Protein 1TD4 (pdb70)

Nearest PDB structures (foldseek):
  1td0-assembly4_D  TM=9.969E-01  e=2.173E-18  Enterobacteria phage P21
  1tcz-assembly1_A  TM=9.604E-01  e=1.796E-12  Lambdavirus lambda
  8xqb-assembly1_N1  TM=9.511E-01  e=2.431E-12  Escherichia phage Lambda
  5mfd-assembly2_D  TM=9.592E-01  e=2.285E-11  Lambdavirus lambda
  8hdt-assembly1_G  TM=6.602E-01  e=2.700E-01  uncultured cyanophage

Radius of gyration: 12.51 Å; Cα contacts (8 Å, |Δi|>4): 257; chains: 1; bounding box: 32×28×31 Å

Secondary structure (P-SEA, 3-state):
cccccccccbbbbbbbbcccccccccbbbbbcccccccccccccccccccbbbccccccccccbbbbcbbbbcccccccccccaaaaaaccccccccccccc

CATH classification: 2.40.300.10

Sequence (102 aa):
VRIFAGNDPAHTATGSSGISSPTPALTPLMLDEATGKLVVWDGQKAGSAVGILVLPLEGTETALTYYKSGTFATEAIHWPEVDEHKKANAFAGSALSHAALP

B-factor: mean 27.98, std 18.08, range [12.95, 150.36]

Structure (mmCIF, N/CA/C/O backbone):
data_1TD4
#
_entry.id   1TD4
#
_cell.length_a   53.909
_cell.length_b   53.909
_cell.length_c   77.456
_cell.angle_alpha   90.00
_cell.angle_beta   90.00
_cell.angle_gamma   120.00
#
_symmetry.space_group_name_H-M   'H 3'
#
loop_
_entity.id
_entity.type
_entity.pdbx_description
1 polymer 'Head decoration protein'
2 water water
#
loop_
_atom_site.group_PDB
_atom_site.id
_atom_site.type_symbol
_atom_site.label_atom_id
_atom_site.label_alt_id
_atom_site.label_comp_id
_atom_site.label_asym_id
_atom_site.label_entity_id
_atom_site.label_seq_id
_atom_site.pdbx_PDB_ins_code
_atom_site.Cartn_x
_atom_site.Cartn_y
_atom_site.Cartn_z
_atom_site.occupancy
_atom_site.B_iso_or_equiv
_atom_site.auth_seq_id
_atom_site.auth_comp_id
_atom_site.auth_asym_id
_atom_site.auth_atom_id
_atom_site.pdbx_PDB_model_num
ATOM 1 N N . VAL A 1 13 ? 15.616 19.441 -12.288 1.00 42.17 12 VAL A N 1
ATOM 2 C CA . VAL A 1 13 ? 14.307 19.704 -11.721 1.00 45.57 12 VAL A CA 1
ATOM 3 C C . VAL A 1 13 ? 13.344 18.558 -12.043 1.00 43.49 12 VAL A C 1
ATOM 4 O O . VAL A 1 13 ? 12.125 18.749 -12.015 1.00 39.38 12 VAL A O 1
ATOM 8 N N . ARG A 1 14 ? 13.909 17.401 -12.340 1.00 39.21 13 ARG A N 1
ATOM 9 C CA . ARG A 1 14 ? 13.168 16.180 -12.633 1.00 32.78 13 ARG A CA 1
ATOM 10 C C . ARG A 1 14 ? 12.532 15.640 -11.359 1.00 29.37 13 ARG A C 1
ATOM 11 O O . ARG A 1 14 ? 13.216 15.541 -10.333 1.00 28.83 13 ARG A O 1
ATOM 19 N N . ILE A 1 15 ? 11.250 15.293 -11.415 1.00 21.97 14 ILE A N 1
ATOM 20 C CA . ILE A 1 15 ? 10.559 14.868 -10.190 1.00 22.14 14 ILE A CA 1
ATOM 21 C C . ILE A 1 15 ? 10.494 13.364 -10.048 1.00 21.99 14 ILE A C 1
ATOM 22 O O . ILE A 1 15 ? 10.412 12.796 -8.950 1.00 22.56 14 ILE A O 1
ATOM 27 N N . PHE A 1 16 ? 10.527 12.650 -11.187 1.00 25.45 15 PHE A N 1
ATOM 28 C CA . PHE A 1 16 ? 10.463 11.184 -11.138 1.00 26.58 15 PHE A CA 1
ATOM 29 C C . PHE A 1 16 ? 11.796 10.500 -11.425 1.00 26.83 15 PHE A C 1
ATOM 30 O O . PHE A 1 16 ? 12.607 10.999 -12.184 1.00 28.53 15 PHE A O 1
ATOM 38 N N . ALA A 1 17 ? 12.011 9.348 -10.806 1.00 23.60 16 ALA A N 1
ATOM 39 C CA . ALA A 1 17 ? 13.211 8.559 -10.931 1.00 23.09 16 ALA A CA 1
ATOM 40 C C . ALA A 1 17 ? 12.871 7.149 -11.415 1.00 24.00 16 ALA A C 1
ATOM 41 O O . ALA A 1 17 ? 13.601 6.196 -11.184 1.00 30.45 16 ALA A O 1
ATOM 43 N N . GLY A 1 18 ? 11.750 7.006 -12.101 1.00 24.94 17 GLY A N 1
ATOM 44 C CA . GLY A 1 18 ? 11.301 5.718 -12.627 1.00 22.89 17 GLY A CA 1
ATOM 45 C C . GLY A 1 18 ? 10.066 5.953 -13.503 1.00 27.15 17 GLY A C 1
ATOM 46 O O . GLY A 1 18 ? 9.443 7.031 -13.378 1.00 26.63 17 GLY A O 1
ATOM 47 N N . ASN A 1 19 ? 9.783 4.959 -14.354 1.00 25.45 18 ASN A N 1
ATOM 48 C CA . ASN A 1 19 ? 8.719 5.072 -15.329 1.00 27.31 18 ASN A CA 1
ATOM 49 C C . ASN A 1 19 ? 7.349 4.537 -14.924 1.00 27.73 18 ASN A C 1
ATOM 50 O O . ASN A 1 19 ? 6.395 4.667 -15.706 1.00 25.05 18 ASN A O 1
ATOM 55 N N . ASP A 1 20 ? 7.212 3.925 -13.751 1.00 21.70 19 ASP A N 1
ATOM 56 C CA . ASP A 1 20 ? 5.923 3.392 -13.344 1.00 20.65 19 ASP A CA 1
ATOM 57 C C . ASP A 1 20 ? 4.941 4.532 -13.171 1.00 17.89 19 ASP A C 1
ATOM 58 O O . ASP A 1 20 ? 5.258 5.611 -12.677 1.00 19.77 19 ASP A O 1
ATOM 63 N N . PRO A 1 21 ? 3.725 4.312 -13.635 1.00 20.19 20 PRO A N 1
ATOM 64 C CA . PRO A 1 21 ? 2.727 5.399 -13.594 1.00 18.92 20 PRO A CA 1
ATOM 65 C C . PRO A 1 21 ? 2.544 5.995 -12.210 1.00 18.51 20 PRO A C 1
ATOM 66 O O . PRO A 1 21 ? 2.491 5.258 -11.215 1.00 21.33 20 PRO A O 1
ATOM 70 N N . ALA A 1 22 ? 2.485 7.319 -12.200 1.00 18.30 21 ALA A N 1
ATOM 71 C CA . ALA A 1 22 ? 2.279 8.040 -10.953 1.00 17.07 21 ALA A CA 1
ATOM 72 C C . ALA A 1 22 ? 0.817 8.480 -10.862 1.00 17.52 21 ALA A C 1
ATOM 73 O O . ALA A 1 22 ? 0.438 9.546 -11.346 1.00 22.07 21 ALA A O 1
ATOM 75 N N . HIS A 1 23 ? -0.009 7.630 -10.232 1.00 17.43 22 HIS A N 1
ATOM 76 C CA . HIS A 1 23 ? -1.421 7.922 -10.115 1.00 15.22 22 HIS A CA 1
ATOM 77 C C . HIS A 1 23 ? -1.697 8.890 -8.958 1.00 17.46 22 HIS A C 1
ATOM 78 O O . HIS A 1 23 ? -0.936 8.827 -8.006 1.00 17.07 22 HIS A O 1
ATOM 85 N N . THR A 1 24 ? -2.752 9.682 -9.072 1.00 16.89 23 THR A N 1
ATOM 86 C CA . THR A 1 24 ? -3.139 10.589 -7.995 1.00 18.24 23 THR A CA 1
ATOM 87 C C . THR A 1 24 ? -4.454 10.184 -7.353 1.00 16.64 23 THR A C 1
ATOM 88 O O . THR A 1 24 ? -5.238 9.387 -7.906 1.00 21.45 23 THR A O 1
ATOM 92 N N . ALA A 1 25 ? -4.696 10.722 -6.157 1.00 16.12 24 ALA A N 1
ATOM 93 C CA . ALA A 1 25 ? -5.900 10.414 -5.385 1.00 16.71 24 ALA A CA 1
ATOM 94 C C . ALA A 1 25 ? -6.307 11.671 -4.610 1.00 18.36 24 ALA A C 1
ATOM 95 O O . ALA A 1 25 ? -5.482 12.557 -4.458 1.00 17.97 24 ALA A O 1
ATOM 97 N N . THR A 1 26 ? -7.539 11.725 -4.153 1.00 17.24 25 THR A N 1
ATOM 98 C CA . THR A 1 26 ? -7.906 12.849 -3.289 1.00 15.46 25 THR A CA 1
ATOM 99 C C . THR A 1 26 ? -8.224 12.262 -1.921 1.00 17.33 25 THR A C 1
ATOM 100 O O . THR A 1 26 ? -8.535 11.062 -1.748 1.00 18.01 25 THR A O 1
ATOM 104 N N . GLY A 1 27 ? -8.139 13.126 -0.928 1.00 15.49 26 GLY A N 1
ATOM 105 C CA . GLY A 1 27 ? -8.289 12.706 0.470 1.00 15.38 26 GLY A CA 1
ATOM 106 C C . GLY A 1 27 ? -8.668 13.929 1.293 1.00 15.55 26 GLY A C 1
ATOM 107 O O . GLY A 1 27 ? -8.552 15.082 0.844 1.00 17.60 26 GLY A O 1
ATOM 108 N N . SER A 1 28 ? -9.136 13.659 2.504 1.00 13.74 27 SER A N 1
ATOM 109 C CA . SER A 1 28 ? -9.506 14.717 3.438 1.00 13.37 27 SER A CA 1
ATOM 110 C C . SER A 1 28 ? -8.245 15.283 4.079 1.00 14.05 27 SER A C 1
ATOM 111 O O . SER A 1 28 ? -7.379 14.516 4.546 1.00 16.21 27 SER A O 1
ATOM 116 N N . SER A 1 29 ? -8.121 16.601 4.098 1.00 15.30 28 SER A N 1
ATOM 117 C CA . SER A 1 29 ? -6.910 17.255 4.573 1.00 14.23 28 SER A CA 1
ATOM 118 C C . SER A 1 29 ? -7.052 17.748 6.006 1.00 14.19 28 SER A C 1
ATOM 119 O O . SER A 1 29 ? -8.055 18.385 6.340 1.00 17.45 28 SER A O 1
ATOM 122 N N . GLY A 1 30 ? -6.034 17.492 6.833 1.00 15.63 29 GLY A N 1
ATOM 123 C CA . GLY A 1 30 ? -5.936 18.115 8.143 1.00 17.14 29 GLY A CA 1
ATOM 124 C C . GLY A 1 30 ? -4.857 19.182 8.203 1.00 15.86 29 GLY A C 1
ATOM 125 O O . GLY A 1 30 ? -4.475 19.632 9.268 1.00 19.10 29 GLY A O 1
ATOM 126 N N . ILE A 1 31 ? -4.325 19.624 7.073 1.00 16.94 30 ILE A N 1
ATOM 127 C CA . ILE A 1 31 ? -3.232 20.588 7.001 1.00 17.89 30 ILE A CA 1
ATOM 128 C C . ILE A 1 31 ? -3.779 21.992 7.188 1.00 18.61 30 ILE A C 1
ATOM 129 O O . ILE A 1 31 ? -4.731 22.364 6.457 1.00 18.62 30 ILE A O 1
ATOM 134 N N . SER A 1 32 ? -3.186 22.749 8.125 1.00 17.73 31 SER A N 1
ATOM 135 C CA . SER A 1 32 ? -3.759 24.068 8.401 1.00 19.36 31 SER A CA 1
ATOM 136 C C . SER A 1 32 ? -2.801 25.231 8.142 1.00 19.73 31 SER A C 1
ATOM 137 O O . SER A 1 32 ? -3.069 26.318 8.629 1.00 22.47 31 SER A O 1
ATOM 140 N N . SER A 1 33 ? -1.719 24.958 7.402 1.00 19.11 32 SER A N 1
ATOM 141 C CA . SER A 1 33 ? -0.800 26.017 7.036 1.00 18.37 32 SER A CA 1
ATOM 142 C C . SER A 1 33 ? -0.271 25.751 5.629 1.00 15.94 32 SER A C 1
ATOM 143 O O . SER A 1 33 ? -0.355 24.620 5.166 1.00 17.45 32 SER A O 1
ATOM 146 N N . PRO A 1 34 ? 0.254 26.770 4.960 1.00 19.30 33 PRO A N 1
ATOM 147 C CA . PRO A 1 34 ? 0.803 26.552 3.616 1.00 18.48 33 PRO A CA 1
ATOM 148 C C . PRO A 1 34 ? 1.843 25.440 3.575 1.00 19.19 33 PRO A C 1
ATOM 149 O O . PRO A 1 34 ? 2.699 25.301 4.440 1.00 18.79 33 PRO A O 1
ATOM 153 N N . THR A 1 35 ? 1.714 24.627 2.537 1.00 17.96 34 THR A N 1
ATOM 154 C CA . THR A 1 35 ? 2.530 23.410 2.427 1.00 16.40 34 THR A CA 1
ATOM 155 C C . THR A 1 35 ? 2.911 23.229 0.961 1.00 17.87 34 THR A C 1
ATOM 156 O O . THR A 1 35 ? 2.042 23.279 0.075 1.00 20.44 34 THR A O 1
ATOM 162 N N . PRO A 1 36 ? 4.165 23.024 0.630 1.00 21.58 35 PRO A N 1
ATOM 163 C CA . PRO A 1 36 ? 4.499 22.986 -0.816 1.00 20.47 35 PRO A CA 1
ATOM 164 C C . PRO A 1 36 ? 4.194 21.635 -1.445 1.00 22.98 35 PRO A C 1
ATOM 165 O O . PRO A 1 36 ? 4.035 20.584 -0.797 1.00 18.05 35 PRO A O 1
ATOM 169 N N . ALA A 1 37 ? 4.100 21.657 -2.780 1.00 23.15 36 ALA A N 1
ATOM 170 C CA . ALA A 1 37 ? 3.981 20.377 -3.487 1.00 21.76 36 ALA A CA 1
ATOM 171 C C . ALA A 1 37 ? 5.154 19.464 -3.195 1.00 20.48 36 ALA A C 1
ATOM 172 O O . ALA A 1 37 ? 6.249 19.905 -2.841 1.00 22.57 36 ALA A O 1
ATOM 174 N N . LEU A 1 38 ? 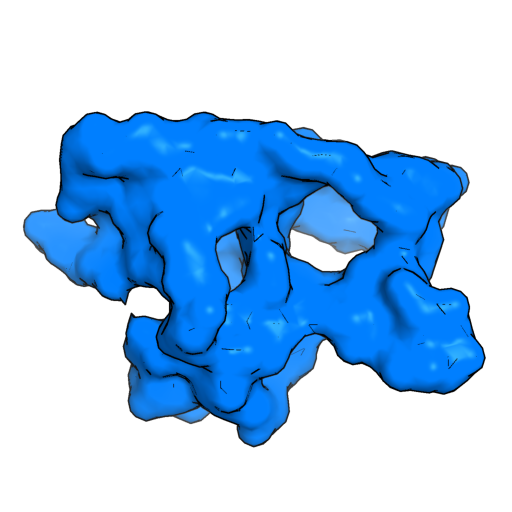4.998 18.171 -3.374 1.00 17.21 37 LEU A N 1
ATOM 175 C CA . LEU A 1 38 ? 5.991 17.127 -3.192 1.00 17.09 37 LEU A CA 1
ATOM 176 C C . LEU A 1 38 ? 6.350 16.971 -1.720 1.00 17.19 37 LEU A C 1
ATOM 177 O O . LEU A 1 38 ? 7.435 16.470 -1.401 1.00 19.34 37 LEU A O 1
ATOM 182 N N . THR A 1 39 ? 5.439 17.361 -0.826 1.00 14.74 38 THR A N 1
ATOM 183 C CA . THR A 1 39 ? 5.554 17.041 0.592 1.00 16.68 38 THR A CA 1
ATOM 184 C C . THR A 1 39 ? 4.994 15.674 0.946 1.00 15.11 38 THR A C 1
ATOM 185 O O . THR A 1 39 ? 3.827 15.410 0.626 1.00 16.03 38 THR A O 1
ATOM 189 N N . PRO A 1 40 ? 5.722 14.767 1.597 1.00 14.85 39 PRO A N 1
ATOM 190 C CA . PRO A 1 40 ? 5.131 13.502 2.025 1.00 14.54 39 PRO A CA 1
ATOM 191 C C . PRO A 1 40 ? 4.068 13.723 3.117 1.00 14.89 39 PRO A C 1
ATOM 192 O O . PRO A 1 40 ? 4.179 14.587 3.999 1.00 15.87 39 PRO A O 1
ATOM 196 N N . LEU A 1 41 ? 3.008 12.925 3.050 1.00 14.79 40 LEU A N 1
ATOM 197 C CA . LEU A 1 41 ? 1.849 12.961 3.915 1.00 13.78 40 LEU A CA 1
ATOM 198 C C . LEU A 1 41 ? 1.696 11.682 4.739 1.00 13.80 40 LEU A C 1
ATOM 199 O O . LEU A 1 41 ? 2.140 10.621 4.256 1.00 14.68 40 LEU A O 1
ATOM 204 N N . MET A 1 42 ? 1.092 11.820 5.918 1.00 14.94 41 MET A N 1
ATOM 205 C CA . MET A 1 42 ? 0.774 10.697 6.796 1.00 13.79 41 MET A CA 1
ATOM 206 C C . MET A 1 42 ? -0.656 10.837 7.280 1.00 14.05 41 MET A C 1
ATOM 207 O O . MET A 1 42 ? -1.210 11.942 7.143 1.00 15.82 41 MET A O 1
ATOM 213 N N . LEU A 1 43 ? -1.218 9.784 7.858 1.00 15.31 42 LEU A N 1
ATOM 214 C CA . LEU A 1 43 ? -2.533 9.948 8.467 1.00 14.70 42 LEU A CA 1
ATOM 215 C C . LEU A 1 43 ? -2.407 10.439 9.910 1.00 16.59 42 LEU A C 1
ATOM 216 O O . LEU A 1 43 ? -1.483 10.022 10.605 1.00 19.96 42 LEU A O 1
ATOM 221 N N . ASP A 1 44 ? -3.318 11.306 10.306 1.00 19.07 43 ASP A N 1
ATOM 222 C CA . ASP A 1 44 ? -3.443 11.692 11.710 1.00 20.31 43 ASP A CA 1
ATOM 223 C C . ASP A 1 44 ? -4.445 10.752 12.369 1.00 25.37 43 ASP A C 1
ATOM 224 O O . ASP A 1 44 ? -5.627 10.799 12.006 1.00 26.93 43 ASP A O 1
ATOM 229 N N . GLU A 1 45 ? -4.107 9.877 13.300 1.00 29.99 44 GLU A N 1
ATOM 230 C CA . GLU A 1 45 ? -5.061 8.824 13.719 1.00 33.21 44 GLU A CA 1
ATOM 231 C C . GLU A 1 45 ? -6.286 9.355 14.463 1.00 38.53 44 GLU A C 1
ATOM 232 O O . GLU A 1 45 ? -7.391 8.781 14.359 1.00 37.63 44 GLU A O 1
ATOM 242 N N . ALA A 1 46 ? -6.132 10.445 15.200 1.00 35.42 45 ALA A N 1
ATOM 243 C CA . ALA A 1 46 ? -7.175 11.135 15.951 1.00 37.80 45 ALA A CA 1
ATOM 244 C C . ALA A 1 46 ? -8.301 11.645 15.060 1.00 36.53 45 ALA A C 1
ATOM 245 O O . ALA A 1 46 ? -9.456 11.654 15.464 1.00 48.76 45 ALA A O 1
ATOM 247 N N . THR A 1 47 ? -7.999 12.061 13.829 1.00 26.03 46 THR A N 1
ATOM 248 C CA . THR A 1 47 ? -9.019 12.679 12.998 1.00 22.53 46 THR A CA 1
ATOM 249 C C . THR A 1 47 ? -9.264 11.871 11.733 1.00 21.37 46 THR A C 1
ATOM 250 O O . THR A 1 47 ? -10.303 11.978 11.094 1.00 26.79 46 THR A O 1
ATOM 254 N N . GLY A 1 48 ? -8.275 11.081 11.348 1.00 20.11 47 GLY A N 1
ATOM 255 C CA . GLY A 1 48 ? -8.348 10.350 10.099 1.00 18.97 47 GLY A CA 1
ATOM 256 C C . GLY A 1 48 ? -7.917 11.168 8.888 1.00 18.97 47 GLY A C 1
ATOM 257 O O . GLY A 1 48 ? -7.974 10.697 7.744 1.00 19.24 47 GLY A O 1
ATOM 258 N N . LYS A 1 49 ? -7.514 12.416 9.132 1.00 16.52 48 LYS A N 1
ATOM 259 C CA . LYS A 1 49 ? -7.155 13.300 8.022 1.00 14.72 48 LYS A CA 1
ATOM 260 C C . LYS A 1 49 ? -5.708 13.169 7.644 1.00 13.71 48 LYS A C 1
ATOM 261 O O . LYS A 1 49 ? -4.837 12.651 8.372 1.00 17.31 48 LYS A O 1
ATOM 267 N N . LEU A 1 50 ? -5.383 13.641 6.439 1.00 15.65 49 LEU A N 1
ATOM 268 C CA . LEU A 1 50 ? -4.007 13.638 5.973 1.00 13.47 49 LEU A CA 1
ATOM 269 C C . LEU A 1 50 ? -3.256 14.888 6.423 1.00 15.25 49 LEU A C 1
ATOM 270 O O . LEU A 1 50 ? -3.769 16.003 6.256 1.00 17.44 49 LEU A O 1
ATOM 275 N N . VAL A 1 51 ? -2.048 14.663 6.977 1.00 14.19 50 VAL A N 1
ATOM 276 C CA . VAL A 1 51 ? -1.231 15.781 7.437 1.00 14.75 50 VAL A CA 1
ATOM 277 C C . VAL A 1 51 ? 0.182 15.567 6.932 1.00 14.21 50 VAL A C 1
ATOM 278 O O . VAL A 1 51 ? 0.487 14.530 6.304 1.00 15.60 50 VAL A O 1
ATOM 282 N N . VAL A 1 52 ? 1.066 16.519 7.217 1.00 14.99 51 VAL A N 1
ATOM 283 C CA . VAL A 1 52 ? 2.462 16.342 6.807 1.00 15.51 51 VAL A CA 1
ATOM 284 C C . VAL A 1 52 ? 3.083 15.162 7.545 1.00 15.64 51 VAL A C 1
ATOM 285 O O . VAL A 1 52 ? 2.944 15.060 8.774 1.00 17.85 51 VAL A O 1
ATOM 289 N N . TRP A 1 53 ? 3.780 14.291 6.824 1.00 16.28 52 TRP A N 1
ATOM 290 C CA . TRP A 1 53 ? 4.574 13.209 7.426 1.00 17.85 52 TRP A CA 1
ATOM 291 C C . TRP A 1 53 ? 5.644 13.776 8.363 1.00 16.48 52 TRP A C 1
ATOM 292 O O . TRP A 1 53 ? 6.402 14.652 7.936 1.00 19.98 52 TRP A O 1
ATOM 303 N N . ASP A 1 54 ? 5.702 13.296 9.595 1.00 16.75 53 ASP A N 1
ATOM 304 C CA . ASP A 1 54 ? 6.602 13.913 10.594 1.00 19.03 53 ASP A CA 1
ATOM 305 C C . ASP A 1 54 ? 7.980 13.284 10.627 1.00 18.24 53 ASP A C 1
ATOM 306 O O . ASP A 1 54 ? 8.857 13.712 11.402 1.00 18.71 53 ASP A O 1
ATOM 311 N N . GLY A 1 55 ? 8.192 12.256 9.817 1.00 17.96 54 GLY A N 1
ATOM 312 C CA . GLY A 1 55 ? 9.461 11.559 9.802 1.00 17.96 54 GLY A CA 1
ATOM 313 C C . GLY A 1 55 ? 9.600 10.532 10.910 1.00 18.82 54 GLY A C 1
ATOM 314 O O . GLY A 1 55 ? 10.635 9.874 10.980 1.00 26.89 54 GLY A O 1
ATOM 315 N N . GLN A 1 56 ? 8.626 10.308 11.790 1.00 20.59 55 GLN A N 1
ATOM 316 C CA . GLN A 1 56 ? 8.938 9.489 12.980 1.00 21.68 55 GLN A CA 1
ATOM 317 C C . GLN A 1 56 ? 9.045 7.998 12.703 1.00 23.98 55 GLN A C 1
ATOM 318 O O . GLN A 1 56 ? 9.759 7.258 13.403 1.00 21.41 55 GLN A O 1
ATOM 324 N N . LYS A 1 57 ? 8.311 7.540 11.691 1.00 21.53 56 LYS A N 1
ATOM 325 C CA . LYS A 1 57 ? 8.242 6.132 11.346 1.00 19.36 56 LYS A CA 1
ATOM 326 C C . LYS A 1 57 ? 8.340 5.889 9.8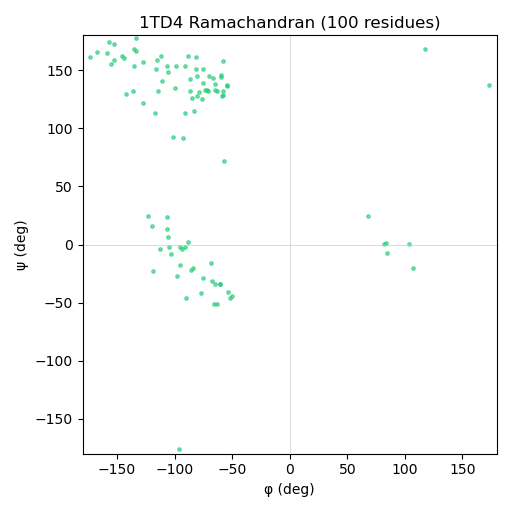42 1.00 17.39 56 LYS A C 1
ATOM 327 O O . LYS A 1 57 ? 7.661 6.525 9.034 1.00 19.07 56 LYS A O 1
ATOM 333 N N . ALA A 1 58 ? 9.213 4.926 9.526 1.00 17.31 57 ALA A N 1
ATOM 334 C CA . ALA A 1 58 ? 9.204 4.398 8.168 1.00 16.61 57 ALA A CA 1
ATOM 335 C C . ALA A 1 58 ? 7.845 3.809 7.848 1.00 14.75 57 ALA A C 1
ATOM 336 O O . ALA A 1 58 ? 7.182 3.188 8.695 1.00 16.30 57 ALA A O 1
ATOM 338 N N . GLY A 1 59 ? 7.419 3.941 6.577 1.00 14.98 58 GLY A N 1
ATOM 339 C CA . GLY A 1 59 ? 6.206 3.268 6.119 1.00 15.52 58 GLY A CA 1
ATOM 340 C C . GLY A 1 59 ? 4.958 4.063 6.441 1.00 16.00 58 GLY A C 1
ATOM 341 O O . GLY A 1 59 ? 3.875 3.655 5.980 1.00 18.40 58 GLY A O 1
ATOM 342 N N . SER A 1 60 ? 5.034 5.157 7.192 1.00 15.65 59 SER A N 1
ATOM 343 C CA . SER A 1 60 ? 3.804 5.862 7.558 1.00 15.49 59 SER A CA 1
ATOM 344 C C . SER A 1 60 ? 3.531 7.014 6.584 1.00 16.40 59 SER A C 1
ATOM 345 O O . SER A 1 60 ? 2.496 7.726 6.694 1.00 15.21 59 SER A O 1
ATOM 349 N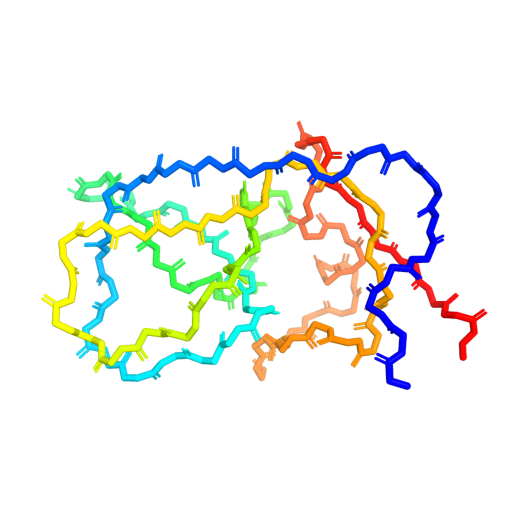 N . ALA A 1 61 ? 4.421 7.254 5.611 1.00 15.42 60 ALA A N 1
ATOM 350 C CA . ALA A 1 61 ? 4.125 8.268 4.570 1.00 15.09 60 ALA A CA 1
ATOM 351 C C . ALA A 1 61 ? 3.255 7.565 3.521 1.00 14.46 60 ALA A C 1
ATOM 352 O O . ALA A 1 61 ? 3.732 6.628 2.868 1.00 15.99 60 ALA A O 1
ATOM 354 N N . VAL A 1 62 ? 2.018 8.003 3.392 1.00 15.26 61 VAL A N 1
ATOM 355 C CA . VAL A 1 62 ? 1.045 7.322 2.539 1.00 14.58 61 VAL A CA 1
ATOM 356 C C . VAL A 1 62 ? 0.766 8.029 1.220 1.00 15.87 61 VAL A C 1
ATOM 357 O O . VAL A 1 62 ? -0.008 7.532 0.394 1.00 18.88 61 VAL A O 1
ATOM 361 N N . GLY A 1 63 ? 1.394 9.188 1.028 1.00 17.31 62 GLY A N 1
ATOM 362 C CA . GLY A 1 63 ? 1.101 9.975 -0.156 1.00 16.10 62 GLY A CA 1
ATOM 363 C C . GLY A 1 63 ? 2.141 11.058 -0.307 1.00 14.07 62 GLY A C 1
ATOM 364 O O . GLY A 1 63 ? 2.902 11.359 0.613 1.00 15.09 62 GLY A O 1
ATOM 365 N N . ILE A 1 64 ? 2.183 11.669 -1.486 1.00 14.58 63 ILE A N 1
ATOM 366 C CA . ILE A 1 64 ? 3.011 12.841 -1.717 1.00 13.95 63 ILE A CA 1
ATOM 367 C C . ILE A 1 64 ? 2.135 13.936 -2.302 1.00 15.01 63 ILE A C 1
ATOM 368 O O . ILE A 1 64 ? 1.466 13.778 -3.322 1.00 18.41 63 ILE A O 1
ATOM 373 N N . LEU A 1 65 ? 2.066 15.079 -1.641 1.00 15.40 64 LEU A N 1
ATOM 374 C CA . LEU A 1 65 ? 1.165 16.151 -2.099 1.00 14.59 64 LEU A CA 1
ATOM 375 C C . LEU A 1 65 ? 1.459 16.581 -3.534 1.00 17.96 64 LEU A C 1
ATOM 376 O O . LEU A 1 65 ? 2.632 16.790 -3.869 1.00 19.48 64 LEU A O 1
ATOM 381 N N . VAL A 1 66 ? 0.447 16.706 -4.406 1.00 19.96 65 VAL A N 1
ATOM 382 C CA . VAL A 1 66 ? 0.562 17.075 -5.811 1.00 21.34 65 VAL A CA 1
ATOM 383 C C . VAL A 1 66 ? 0.467 18.601 -6.001 1.00 23.50 65 VAL A C 1
ATOM 384 O O . VAL A 1 66 ? 1.262 19.132 -6.755 1.00 31.65 65 VAL A O 1
ATOM 388 N N . LEU A 1 67 ? -0.503 19.226 -5.341 1.00 27.62 66 LEU A N 1
ATOM 389 C CA . LEU A 1 67 ? -0.706 20.676 -5.450 1.00 24.73 66 LEU A CA 1
ATOM 390 C C . LEU A 1 67 ? -0.363 21.391 -4.153 1.00 26.65 66 LEU A C 1
ATOM 391 O O . LEU A 1 67 ? -0.661 20.874 -3.074 1.00 30.42 66 LEU A O 1
ATOM 396 N N . PRO A 1 68 ? 0.260 22.565 -4.168 1.00 25.57 67 PRO A N 1
ATOM 397 C CA . PRO A 1 68 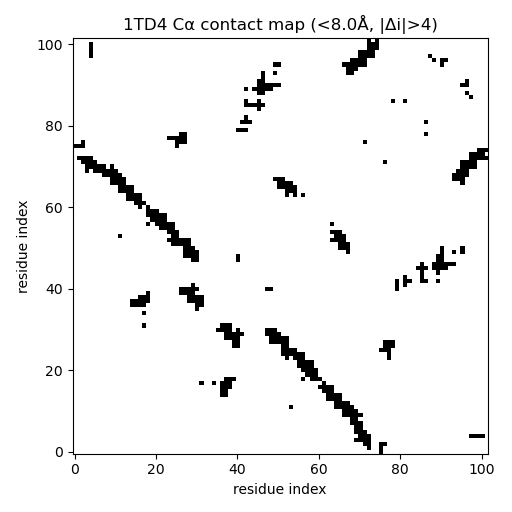? 0.572 23.277 -2.918 1.00 26.42 67 PRO A CA 1
ATOM 398 C C . PRO A 1 68 ? -0.728 23.562 -2.172 1.00 23.94 67 PRO A C 1
ATOM 399 O O . PRO A 1 68 ? -1.721 23.824 -2.844 1.00 29.40 67 PRO A O 1
ATOM 403 N N . LEU A 1 69 ? -0.708 23.507 -0.848 1.00 22.04 68 LEU A N 1
ATOM 404 C CA . LEU A 1 69 ? -1.869 23.937 -0.112 1.00 21.99 68 LEU A CA 1
ATOM 405 C C . LEU A 1 69 ? -1.600 25.289 0.563 1.00 21.71 68 LEU A C 1
ATOM 406 O O . LEU A 1 69 ? -0.465 25.608 0.863 1.00 21.43 68 LEU A O 1
ATOM 411 N N . GLU A 1 70 ? -2.676 26.018 0.791 1.00 24.52 69 GLU A N 1
ATOM 412 C CA . GLU A 1 70 ? -2.646 27.271 1.534 1.00 26.25 69 GLU A CA 1
ATOM 413 C C . GLU A 1 70 ? -2.995 27.040 2.997 1.00 29.88 69 GLU A C 1
ATOM 414 O O . GLU A 1 70 ? -2.764 27.871 3.866 1.00 25.62 69 GLU A O 1
ATOM 420 N N . GLY A 1 71 ? -3.598 25.871 3.231 1.00 26.41 70 GLY A N 1
ATOM 421 C CA . GLY A 1 71 ? -3.933 25.573 4.612 1.00 24.69 70 GLY A CA 1
ATOM 422 C C . GLY A 1 71 ? -5.405 25.768 4.891 1.00 25.22 70 GLY A C 1
ATOM 423 O O . GLY A 1 71 ? -5.821 25.538 6.026 1.00 28.59 70 GLY A O 1
ATOM 424 N N . THR A 1 72 ? -6.221 26.158 3.911 1.00 26.28 71 THR A N 1
ATOM 425 C CA . THR A 1 72 ? -7.658 26.280 4.165 1.00 26.38 71 THR A CA 1
ATOM 426 C C . THR A 1 72 ? -8.483 25.134 3.597 1.00 27.87 71 THR A C 1
ATOM 427 O O . THR A 1 72 ? -9.690 25.037 3.852 1.00 31.67 71 THR A O 1
ATOM 431 N N . GLU A 1 73 ? -7.849 24.271 2.805 1.00 27.26 72 GLU A N 1
ATOM 432 C CA . GLU A 1 73 ? -8.567 23.266 2.025 1.00 22.31 72 GLU A CA 1
ATOM 433 C C . GLU A 1 73 ? -9.080 22.106 2.844 1.00 21.18 72 GLU A C 1
ATOM 434 O O . GLU A 1 73 ? -8.365 21.616 3.726 1.00 24.10 72 GLU A O 1
ATOM 440 N N . THR A 1 74 ? -10.302 21.666 2.539 1.00 22.08 73 THR A N 1
ATOM 441 C CA . THR A 1 74 ? -10.814 20.469 3.244 1.00 21.33 73 THR A CA 1
ATOM 442 C C . THR A 1 74 ? -10.316 19.238 2.500 1.00 17.54 73 THR A C 1
ATOM 443 O O . THR A 1 74 ? -10.230 18.161 3.104 1.00 20.62 73 THR A O 1
ATOM 447 N N . ALA A 1 75 ? -9.947 19.337 1.216 1.00 17.99 74 ALA A N 1
ATOM 448 C CA . ALA A 1 75 ? -9.464 18.135 0.515 1.00 17.12 74 ALA A CA 1
ATOM 449 C C . ALA A 1 75 ? -8.115 18.420 -0.122 1.00 18.77 74 ALA A C 1
ATOM 450 O O . ALA A 1 75 ? -7.856 19.609 -0.373 1.00 21.40 74 ALA A O 1
ATOM 452 N N . LEU A 1 76 ? -7.355 17.368 -0.368 1.00 16.56 75 LEU A N 1
ATOM 453 C CA . LEU A 1 76 ? -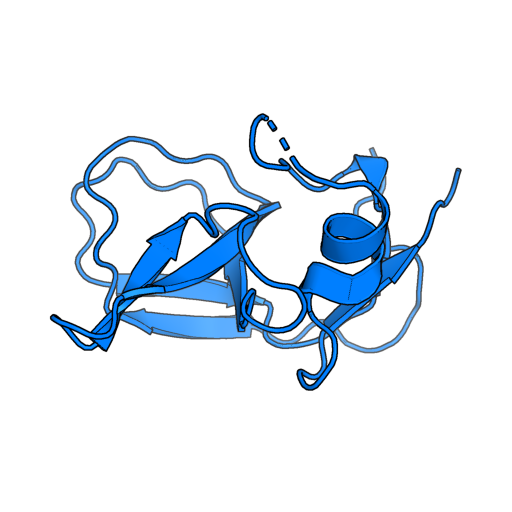6.085 17.590 -1.087 1.00 15.54 75 LEU A CA 1
ATOM 454 C C . LEU A 1 76 ? -5.945 16.510 -2.156 1.00 18.58 75 LEU A C 1
ATOM 455 O O . LEU A 1 76 ? -6.662 15.510 -2.109 1.00 17.99 75 LEU A O 1
ATOM 460 N N . THR A 1 77 ? -4.974 16.727 -3.036 1.00 14.89 76 THR A N 1
ATOM 461 C CA . THR A 1 77 ? -4.643 15.750 -4.056 1.00 15.23 76 THR A CA 1
ATOM 462 C C . THR A 1 77 ? -3.239 15.230 -3.789 1.00 15.23 76 THR A C 1
ATOM 463 O O . THR A 1 77 ? -2.366 16.085 -3.546 1.00 17.76 76 THR A O 1
ATOM 467 N N . TYR A 1 78 ? -3.101 13.909 -3.823 1.00 15.07 77 TYR A N 1
ATOM 468 C CA . TYR A 1 78 ? -1.785 13.312 -3.569 1.00 14.06 77 TYR A CA 1
ATOM 469 C C . TYR A 1 78 ? -1.459 12.213 -4.571 1.00 14.98 77 TYR A C 1
ATOM 470 O O . TYR A 1 78 ? -2.305 11.569 -5.142 1.00 16.33 77 TYR A O 1
ATOM 479 N N . TYR A 1 79 ? -0.173 11.990 -4.785 1.00 14.22 78 TYR A N 1
ATOM 480 C CA . TYR A 1 79 ? 0.275 10.826 -5.535 1.00 13.56 78 TYR A CA 1
ATOM 481 C C . TYR A 1 79 ? 0.105 9.574 -4.673 1.00 15.25 78 TYR A C 1
ATOM 482 O O . TYR A 1 79 ? 0.560 9.626 -3.508 1.00 15.79 78 TYR A O 1
ATOM 491 N N . LYS A 1 80 ? -0.466 8.540 -5.266 1.00 16.34 79 LYS A N 1
ATOM 492 C CA . LYS A 1 80 ? -0.635 7.274 -4.554 1.00 13.59 79 LYS A CA 1
ATOM 493 C C . LYS A 1 80 ? 0.275 6.225 -5.212 1.00 17.04 79 LYS A C 1
ATOM 494 O O . LYS A 1 80 ? 0.356 5.095 -4.740 1.00 17.17 79 LYS A O 1
ATOM 500 N N . SER A 1 81 ? 0.964 6.571 -6.290 1.00 15.22 80 SER A N 1
ATOM 501 C CA . 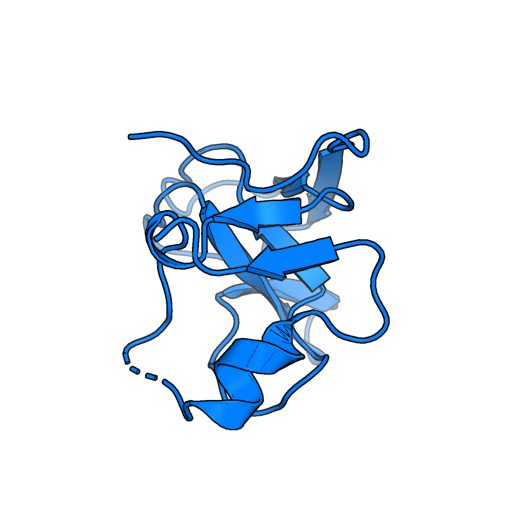SER A 1 81 ? 1.923 5.638 -6.875 1.00 16.13 80 SER A CA 1
ATOM 502 C C . SER A 1 81 ? 3.020 6.421 -7.603 1.00 15.40 80 SER A C 1
ATOM 503 O O . SER A 1 81 ? 2.887 7.644 -7.741 1.00 16.53 80 SER A O 1
ATOM 506 N N . GLY A 1 82 ? 4.038 5.677 -8.048 1.00 14.81 81 GLY A N 1
ATOM 507 C CA . GLY A 1 82 ? 5.138 6.252 -8.781 1.00 16.49 81 GLY A CA 1
ATOM 508 C C . GLY A 1 82 ? 6.487 6.114 -8.068 1.00 15.98 81 GLY A C 1
ATOM 509 O O . GLY A 1 82 ? 6.542 5.762 -6.873 1.00 17.29 81 GLY A O 1
ATOM 510 N N . THR A 1 83 ? 7.563 6.410 -8.799 1.00 14.77 82 THR A N 1
ATOM 511 C CA . THR A 1 83 ? 8.917 6.406 -8.275 1.00 16.11 82 THR A CA 1
ATOM 512 C C . THR A 1 83 ? 9.479 7.826 -8.356 1.00 16.35 82 THR A C 1
ATOM 513 O O . THR A 1 83 ? 9.616 8.306 -9.499 1.00 22.87 82 THR A O 1
ATOM 517 N N . PHE A 1 84 ? 9.715 8.463 -7.226 1.00 16.13 83 PHE A N 1
ATOM 518 C CA . PHE A 1 84 ? 10.109 9.877 -7.194 1.00 16.77 83 PHE A CA 1
ATOM 519 C C . PHE A 1 84 ? 11.595 10.086 -7.035 1.00 17.57 83 PHE A C 1
ATOM 520 O O . PHE A 1 84 ? 12.278 9.212 -6.480 1.00 16.35 83 PHE A O 1
ATOM 528 N N . ALA A 1 85 ? 12.116 11.223 -7.512 1.00 16.48 84 ALA A N 1
ATOM 529 C CA . ALA A 1 85 ? 13.505 11.573 -7.257 1.00 17.90 84 ALA A CA 1
ATOM 530 C C . ALA A 1 85 ? 13.612 12.074 -5.819 1.00 17.32 84 ALA A C 1
ATOM 531 O O . ALA A 1 85 ? 12.887 12.995 -5.440 1.00 18.31 84 ALA A O 1
ATOM 533 N N . THR A 1 86 ? 14.516 11.439 -5.082 1.00 17.78 85 THR A N 1
ATOM 534 C CA . THR A 1 86 ? 14.665 11.755 -3.656 1.00 19.33 85 THR A CA 1
ATOM 535 C C . THR A 1 86 ? 14.829 13.261 -3.452 1.00 19.36 85 THR A C 1
ATOM 536 O O . THR A 1 86 ? 14.183 13.789 -2.567 1.00 21.36 85 THR A O 1
ATOM 540 N N . GLU A 1 87 ? 15.695 13.880 -4.276 1.00 20.89 86 GLU A N 1
ATOM 541 C CA . GLU A 1 87 ? 15.995 15.293 -4.098 1.00 22.14 86 GLU A CA 1
ATOM 542 C C . GLU A 1 87 ? 14.824 16.206 -4.408 1.00 21.64 86 GLU A C 1
ATOM 543 O O . GLU A 1 87 ? 14.843 17.398 -4.032 1.00 23.87 86 GLU A O 1
ATOM 549 N N . ALA A 1 88 ? 13.817 15.691 -5.092 1.00 21.47 87 ALA A N 1
ATOM 550 C CA . ALA A 1 88 ? 12.681 16.563 -5.469 1.00 20.90 87 ALA A CA 1
ATOM 551 C C . ALA A 1 88 ? 11.665 16.688 -4.334 1.00 19.27 87 ALA A C 1
ATOM 552 O O . ALA A 1 88 ? 10.839 17.609 -4.302 1.00 20.23 87 ALA A O 1
ATOM 554 N N . ILE A 1 89 ? 11.722 15.730 -3.420 1.00 19.17 88 ILE A N 1
ATOM 555 C CA . ILE A 1 89 ? 10.700 15.675 -2.357 1.00 19.01 88 ILE A CA 1
ATOM 556 C C . ILE A 1 89 ? 11.045 16.673 -1.269 1.00 19.01 88 ILE A C 1
ATOM 557 O O . ILE A 1 89 ? 12.244 16.893 -0.998 1.00 19.50 88 ILE A O 1
ATOM 562 N N . HIS A 1 90 ? 10.043 17.297 -0.658 1.00 18.38 89 HIS A N 1
ATOM 563 C CA . HIS A 1 90 ? 10.292 18.237 0.441 1.00 18.83 89 HIS A CA 1
ATOM 564 C C . HIS A 1 90 ? 10.209 17.467 1.760 1.00 17.95 89 HIS A C 1
ATOM 565 O O . HIS A 1 90 ? 9.145 17.271 2.351 1.00 19.52 89 HIS A O 1
ATOM 572 N N . TRP A 1 91 ? 11.363 16.987 2.178 1.00 18.76 90 TRP A N 1
ATOM 573 C CA . TRP A 1 91 ? 11.435 16.155 3.370 1.00 18.92 90 TRP A CA 1
ATOM 574 C C . TRP A 1 91 ? 11.305 16.948 4.666 1.00 18.75 90 TRP A C 1
ATOM 575 O O . TRP A 1 91 ? 11.691 18.107 4.721 1.00 21.62 90 TRP A O 1
ATOM 586 N N . PRO A 1 92 ? 10.781 16.334 5.726 1.00 21.09 91 PRO A N 1
ATOM 587 C CA . PRO A 1 92 ? 10.733 17.057 7.001 1.00 23.48 91 PRO A CA 1
ATOM 588 C C . PRO A 1 92 ? 12.157 17.213 7.564 1.00 27.38 91 PRO A C 1
ATOM 589 O O . PRO A 1 92 ? 13.047 16.373 7.413 1.00 26.09 91 PRO A O 1
ATOM 593 N N . GLU A 1 93 ? 12.395 18.336 8.216 1.00 27.71 92 GLU A N 1
ATOM 594 C CA . GLU A 1 93 ? 13.650 18.580 8.889 1.00 29.89 92 GLU A CA 1
ATOM 595 C C . GLU A 1 93 ? 13.912 17.474 9.900 1.00 25.03 92 GLU A C 1
ATOM 596 O O . GLU A 1 93 ? 12.894 17.035 10.442 1.00 28.63 92 GLU A O 1
ATOM 608 N N . VAL A 1 95 ? 14.723 14.357 9.564 1.00 24.24 94 VAL A N 1
ATOM 609 C CA . VAL A 1 95 ? 14.415 12.978 9.261 1.00 23.32 94 VAL A CA 1
ATOM 610 C C . VAL A 1 95 ? 15.647 12.074 9.213 1.00 23.31 94 VAL A C 1
ATOM 611 O O . VAL A 1 95 ? 16.720 12.338 8.700 1.00 24.90 94 VAL A O 1
ATOM 615 N N . ASP A 1 96 ? 15.452 10.913 9.807 1.00 25.09 95 ASP A N 1
ATOM 616 C CA . ASP A 1 96 ? 16.366 9.795 9.861 1.00 25.98 95 ASP A CA 1
ATOM 617 C C . ASP A 1 96 ? 16.612 9.256 8.457 1.00 24.37 95 ASP A C 1
ATOM 618 O O . ASP A 1 96 ? 15.651 9.090 7.704 1.00 23.82 95 ASP A O 1
ATOM 623 N N . GLU A 1 97 ? 17.856 9.031 8.074 1.00 24.45 96 GLU A N 1
ATOM 624 C CA . GLU A 1 97 ? 18.173 8.613 6.705 1.00 24.35 96 GLU A CA 1
ATOM 625 C C . GLU A 1 97 ? 17.523 7.301 6.317 1.00 21.99 96 GLU A C 1
ATOM 626 O O . GLU A 1 97 ? 17.123 7.137 5.137 1.00 24.04 96 GLU A O 1
ATOM 632 N N . HIS A 1 98 ? 17.379 6.376 7.266 1.00 21.23 97 HIS A N 1
ATOM 633 C CA . HIS A 1 98 ? 16.733 5.093 6.938 1.00 20.03 97 HIS A CA 1
ATOM 634 C C . HIS A 1 98 ? 15.226 5.226 6.845 1.00 17.26 97 HIS A C 1
ATOM 635 O O . HIS A 1 98 ? 14.580 4.669 5.949 1.00 18.05 97 HIS A O 1
ATOM 642 N N . LYS A 1 99 ? 14.647 5.980 7.779 1.00 17.01 98 LYS A N 1
ATOM 643 C CA . LYS A 1 99 ? 13.196 6.212 7.770 1.00 17.30 98 LYS A CA 1
ATOM 644 C C . LYS A 1 99 ? 12.826 7.005 6.526 1.00 20.91 98 LYS A C 1
ATOM 645 O O . LYS A 1 99 ? 11.746 6.793 5.961 1.00 19.32 98 LYS A O 1
ATOM 651 N N . LYS A 1 100 ? 13.706 7.893 6.082 1.00 17.28 99 LYS A N 1
ATOM 652 C CA . LYS A 1 100 ? 13.521 8.638 4.833 1.00 14.71 99 LYS A CA 1
ATOM 653 C C . LYS A 1 100 ? 13.574 7.661 3.660 1.00 14.61 99 LYS A C 1
ATOM 654 O O . LYS A 1 100 ? 12.640 7.661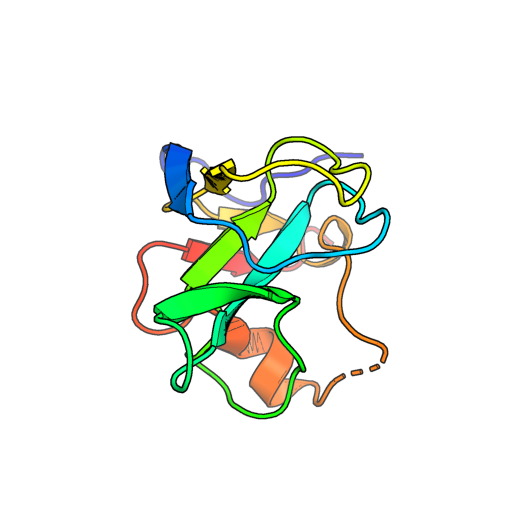 2.835 1.00 17.01 99 LYS A O 1
ATOM 660 N N . ALA A 1 101 ? 14.601 6.811 3.566 1.00 16.22 100 AL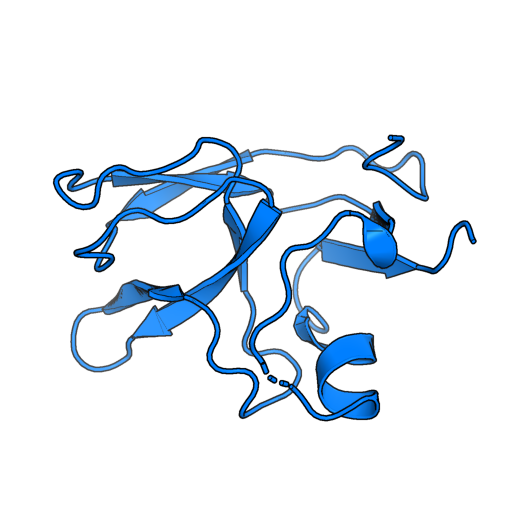A A N 1
ATOM 661 C CA . ALA A 1 101 ? 14.697 5.850 2.478 1.00 15.10 100 ALA A CA 1
ATOM 662 C C . ALA A 1 101 ? 13.423 5.015 2.371 1.00 16.83 100 ALA A C 1
ATOM 663 O O . ALA A 1 101 ? 12.971 4.734 1.253 1.00 16.05 100 ALA A O 1
ATOM 665 N N . ASN A 1 102 ? 12.887 4.626 3.547 1.00 15.27 101 ASN A N 1
ATOM 666 C CA . ASN A 1 102 ? 11.741 3.707 3.598 1.00 15.06 101 ASN A CA 1
ATOM 667 C C . ASN A 1 102 ? 10.439 4.414 3.990 1.00 13.85 101 ASN A C 1
ATOM 668 O O . ASN A 1 102 ? 9.502 3.767 4.490 1.00 14.59 101 ASN A O 1
ATOM 673 N N . ALA A 1 103 ? 10.357 5.722 3.756 1.00 14.90 102 ALA A N 1
ATOM 674 C CA . ALA A 1 103 ? 9.182 6.513 4.105 1.00 14.80 102 ALA A CA 1
ATOM 675 C C . ALA A 1 103 ? 7.884 5.891 3.610 1.00 14.69 102 ALA A C 1
ATOM 676 O O . ALA A 1 103 ? 6.899 5.853 4.370 1.00 15.49 102 ALA A O 1
ATOM 678 N N . PHE A 1 104 ? 7.886 5.417 2.379 1.00 13.93 103 PHE A N 1
ATOM 679 C CA . PHE A 1 104 ? 6.671 4.990 1.712 1.00 14.17 103 PHE A CA 1
ATOM 680 C C . PHE A 1 104 ? 6.539 3.481 1.613 1.00 12.95 103 PHE A C 1
ATOM 681 O O . PHE A 1 104 ? 5.615 3.035 0.935 1.00 14.17 103 PHE A O 1
ATOM 689 N N . ALA A 1 105 ? 7.445 2.714 2.232 1.00 13.99 104 ALA A N 1
ATOM 690 C CA . ALA A 1 105 ? 7.444 1.282 2.100 1.00 14.15 104 ALA A CA 1
ATOM 691 C C . ALA A 1 105 ? 6.109 0.711 2.560 1.00 13.16 104 ALA A C 1
ATOM 692 O O . ALA A 1 105 ? 5.688 1.016 3.665 1.00 17.39 104 ALA A O 1
ATOM 694 N N . GLY A 1 106 ? 5.510 -0.115 1.701 1.00 15.09 105 GLY A N 1
ATOM 695 C CA . GLY A 1 106 ? 4.216 -0.694 1.956 1.00 16.03 105 GLY A CA 1
ATOM 696 C C . GLY A 1 106 ? 3.143 -0.052 1.080 1.00 16.76 105 GLY A C 1
ATOM 697 O O . GLY A 1 106 ? 2.099 -0.695 0.912 1.00 15.52 105 GLY A O 1
ATOM 698 N N . SER A 1 107 ? 3.388 1.132 0.550 1.00 14.37 106 SER A N 1
ATOM 699 C CA . SER A 1 107 ? 2.477 1.808 -0.394 1.00 13.98 106 SER A CA 1
ATOM 700 C C . SER A 1 107 ? 2.928 1.528 -1.824 1.00 13.94 106 SER A C 1
ATOM 701 O O . SER A 1 107 ? 3.910 0.792 -1.985 1.00 15.96 106 SER A O 1
ATOM 704 N N . ALA A 1 108 ? 2.298 2.110 -2.831 1.00 15.20 107 ALA A N 1
ATOM 705 C CA . ALA A 1 108 ? 2.780 1.927 -4.204 1.00 12.99 107 ALA A CA 1
ATOM 706 C C . ALA A 1 108 ? 3.824 2.975 -4.584 1.00 13.72 107 ALA A C 1
ATOM 707 O O . ALA A 1 108 ? 4.278 2.930 -5.736 1.00 16.83 107 ALA A O 1
ATOM 709 N N . LEU A 1 109 ? 4.183 3.854 -3.630 1.00 15.89 108 LEU A N 1
ATOM 710 C CA . LEU A 1 109 ? 5.173 4.890 -3.856 1.00 13.95 108 LEU A CA 1
ATOM 711 C C . LEU A 1 109 ? 6.580 4.409 -3.492 1.00 14.61 108 LEU A C 1
ATOM 712 O O . LEU A 1 109 ? 6.711 3.571 -2.588 1.00 15.05 108 LEU A O 1
ATOM 717 N N . SER A 1 110 ? 7.577 5.003 -4.126 1.00 14.61 109 SER A N 1
ATOM 718 C CA . SER A 1 110 ? 8.970 4.771 -3.749 1.00 14.55 109 SER A CA 1
ATOM 719 C C . SER A 1 110 ? 9.758 5.980 -4.237 1.00 15.51 109 SER A C 1
ATOM 720 O O . SER A 1 110 ? 9.202 6.835 -4.941 1.00 15.68 109 SER A O 1
ATOM 723 N N . HIS A 1 111 ? 11.043 5.991 -3.877 1.00 15.33 110 HIS A N 1
ATOM 724 C CA . HIS A 1 111 ? 11.884 7.087 -4.351 1.00 16.16 110 HIS A CA 1
ATOM 725 C C . HIS A 1 111 ? 13.319 6.598 -4.435 1.00 15.96 110 HIS A C 1
ATOM 726 O O . HIS A 1 111 ? 13.685 5.616 -3.770 1.00 18.16 110 HIS A O 1
ATOM 733 N N . ALA A 1 112 ? 14.073 7.333 -5.247 1.00 16.58 111 ALA A N 1
ATOM 734 C CA . ALA A 1 112 ? 15.464 6.930 -5.482 1.00 19.55 111 ALA A CA 1
ATOM 735 C C . ALA A 1 112 ? 16.259 8.168 -5.899 1.00 17.28 111 ALA A C 1
ATOM 736 O O . ALA A 1 112 ? 15.697 9.145 -6.389 1.00 19.23 111 ALA A O 1
ATOM 738 N N . ALA A 1 113 ? 17.556 8.086 -5.646 1.00 23.06 112 ALA A N 1
ATOM 739 C CA . ALA A 1 113 ? 18.462 9.162 -6.013 1.00 24.00 112 ALA A CA 1
ATOM 740 C C . ALA A 1 113 ? 18.655 9.215 -7.524 1.00 29.83 112 ALA A C 1
ATOM 741 O O . ALA A 1 113 ? 18.915 8.149 -8.091 1.00 36.68 112 ALA A O 1
ATOM 743 N N . LEU A 1 114 ? 18.572 10.375 -8.150 1.00 35.13 113 LEU A N 1
ATOM 744 C CA . LEU A 1 114 ? 18.847 10.427 -9.592 1.00 38.87 113 LEU A CA 1
ATOM 745 C C . LEU A 1 114 ? 20.270 10.033 -9.917 1.00 49.54 113 LEU A C 1
ATOM 746 O O . LEU A 1 114 ? 20.470 9.160 -10.795 1.00 59.84 113 LEU A O 1
ATOM 751 N N . PRO A 1 115 ? 21.290 10.589 -9.298 1.00 52.70 114 PRO A N 1
ATOM 752 C CA . PRO A 1 115 ? 21.245 11.705 -8.377 1.00 52.45 114 PRO A CA 1
ATOM 753 C C . PRO A 1 115 ? 21.364 13.030 -9.141 1.00 62.68 114 PRO A C 1
#

InterPro domains:
  IPR004195 Head decoration protein D [PF02924] (5-110)
  IPR036630 Head decoration protein D superfamily [SSF51274] (13-113)

Solvent-accessible surface area: 5769 Å² total

Foldseek 3Di:
DAWAQDDDDFDKDKFFAPFQAKDAFQFFWFADVVVRHIYGDQQPAFQRRQWTFHHIDHRPDRMGMTTQAHETALVNHDYHVYDPVSSQRNNPPTRYHYDHSD

Organism: Enterobacteria phage P21 (NCBI:txid10711)